Protein AF-A0A7V4Q450-F1 (afdb_monomer)

Radius of gyration: 15.23 Å; Cα contacts (8 Å, |Δi|>4): 29; chains: 1; bounding box: 41×13×41 Å

pLDDT: mean 86.64, std 13.02, range [46.47, 97.5]

Nearest PDB structures (foldseek):
  6v7u-assembly1_A  TM=7.917E-01  e=3.365E+00  Casadabanvirus DMS3
  4i9q-assembly2_B  TM=7.446E-01  e=2.759E+00  Escherichia phage RB69
  6tz9-assembly1_A  TM=5.052E-01  e=9.708E+00  Homo sapiens

Mean predicted aligned error: 5.93 Å

Sequence (64 aa):
MSDLKESLIAMRQMAKTRIRMLTEGITFHDAERKAYYLREYEARVRELDQLIRRLSLKLVRPHK

Solvent-accessible surface area (backbone atoms only — not comparable to full-atom values): 3630 Å² total; per-residue (Å²): 119,66,64,62,54,51,49,46,51,51,54,34,50,52,35,51,51,51,40,49,36,49,74,74,59,76,50,100,57,57,74,68,57,42,54,51,52,42,52,52,34,52,52,50,37,55,52,39,52,51,52,52,50,54,54,54,54,55,68,74,52,73,83,127

Structure (mmCIF, N/CA/C/O backbone):
data_AF-A0A7V4Q450-F1
#
_entry.id   AF-A0A7V4Q450-F1
#
loop_
_atom_site.group_PDB
_atom_site.id
_atom_site.type_symbol
_atom_site.label_atom_id
_atom_site.label_alt_id
_atom_site.label_comp_id
_atom_site.label_asym_id
_atom_site.label_entity_id
_atom_site.label_seq_id
_atom_site.pdbx_PDB_ins_code
_atom_site.Cartn_x
_atom_site.Cartn_y
_atom_site.Cartn_z
_atom_site.occupancy
_atom_site.B_iso_or_equiv
_atom_site.auth_seq_id
_atom_site.auth_comp_id
_atom_site.auth_asym_id
_atom_site.auth_atom_id
_atom_site.pdbx_PDB_model_num
ATOM 1 N N . MET A 1 1 ? -6.927 -4.054 21.587 1.00 53.84 1 MET A N 1
ATOM 2 C CA . MET A 1 1 ? -7.777 -3.643 20.439 1.00 53.84 1 MET A CA 1
ATOM 3 C C . MET A 1 1 ? -7.189 -2.478 19.630 1.00 53.84 1 MET A C 1
ATOM 5 O O . MET A 1 1 ? -7.451 -2.459 18.433 1.00 53.84 1 MET A O 1
ATOM 9 N N . SER A 1 2 ? -6.397 -1.550 20.204 1.00 63.56 2 SER A N 1
ATOM 10 C CA . SER A 1 2 ? -5.682 -0.526 19.403 1.00 63.56 2 SER A CA 1
ATOM 11 C C . SER A 1 2 ? -4.637 -1.142 18.466 1.00 63.56 2 SER A C 1
ATOM 13 O O . SER A 1 2 ? -4.563 -0.764 17.302 1.00 63.56 2 SER A O 1
ATOM 15 N N . ASP A 1 3 ? -3.960 -2.186 18.942 1.00 81.50 3 ASP A N 1
ATOM 16 C CA . ASP A 1 3 ? -2.842 -2.851 18.264 1.00 81.50 3 ASP A CA 1
ATOM 17 C C . ASP A 1 3 ? -3.191 -3.383 16.858 1.00 81.50 3 AS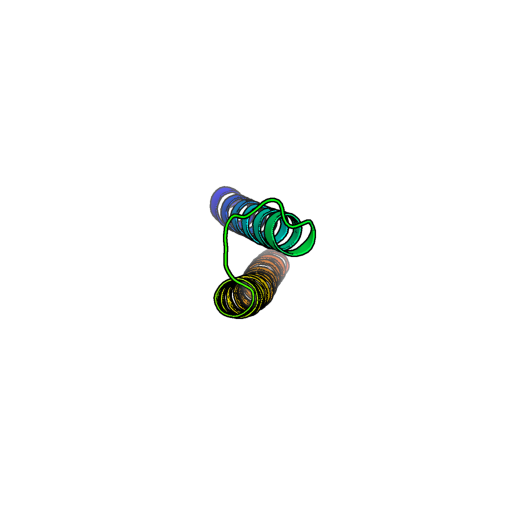P A C 1
ATOM 19 O O . ASP A 1 3 ? -2.452 -3.209 15.890 1.00 81.50 3 ASP A O 1
ATOM 23 N N . LEU A 1 4 ? -4.401 -3.936 16.686 1.00 86.06 4 LEU A N 1
ATOM 24 C CA . LEU A 1 4 ? -4.873 -4.414 15.381 1.00 86.06 4 LEU A CA 1
ATOM 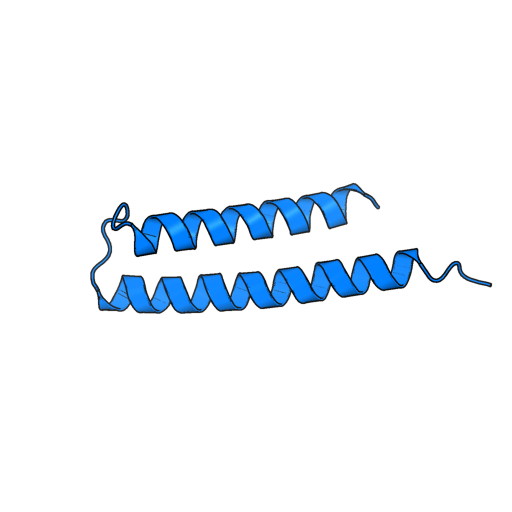25 C C . LEU A 1 4 ? -5.121 -3.262 14.395 1.00 86.06 4 LEU A C 1
ATOM 27 O O . LEU A 1 4 ? -4.790 -3.366 13.214 1.00 86.06 4 LEU A O 1
ATOM 31 N N . LYS A 1 5 ? -5.725 -2.160 14.855 1.00 87.94 5 LYS A N 1
ATOM 32 C CA . LYS A 1 5 ? -5.994 -0.996 13.997 1.00 87.94 5 LYS A CA 1
ATOM 33 C C . LYS A 1 5 ? -4.687 -0.309 13.607 1.00 87.94 5 LYS A C 1
ATOM 35 O O . LYS A 1 5 ? -4.525 0.054 12.444 1.00 87.94 5 LYS A O 1
ATOM 40 N N . GLU A 1 6 ? -3.770 -0.159 14.554 1.00 90.31 6 GLU A N 1
ATOM 41 C CA . GLU A 1 6 ? -2.433 0.389 14.322 1.00 90.31 6 GLU A CA 1
ATOM 42 C C . GLU A 1 6 ? -1.642 -0.475 13.339 1.00 90.31 6 GLU A C 1
ATOM 44 O O . GLU A 1 6 ? -1.106 0.054 12.365 1.00 90.31 6 GLU A O 1
ATOM 49 N N . SER A 1 7 ? -1.692 -1.802 13.487 1.00 92.75 7 SER A N 1
ATOM 50 C CA . SER A 1 7 ? -1.093 -2.747 12.538 1.00 92.75 7 SER A CA 1
ATOM 51 C C . SER A 1 7 ? -1.642 -2.578 11.117 1.00 92.75 7 SER A C 1
ATOM 53 O O . SER A 1 7 ? -0.874 -2.494 10.158 1.00 92.75 7 SER A O 1
ATOM 55 N N . LEU A 1 8 ? -2.965 -2.461 10.948 1.00 93.75 8 LEU A N 1
ATOM 56 C CA . LEU A 1 8 ? -3.572 -2.231 9.629 1.00 93.75 8 LEU A CA 1
ATOM 57 C C . LEU A 1 8 ? -3.163 -0.880 9.026 1.00 93.75 8 LEU A C 1
ATOM 59 O O . 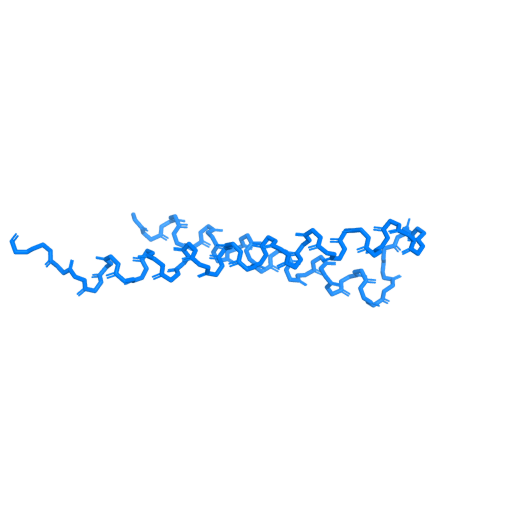LEU A 1 8 ? -2.931 -0.782 7.819 1.00 93.75 8 LEU A O 1
ATOM 63 N N . ILE A 1 9 ? -3.048 0.163 9.854 1.00 93.69 9 ILE A N 1
ATOM 64 C CA . ILE A 1 9 ? -2.561 1.477 9.420 1.00 93.69 9 ILE A CA 1
ATOM 65 C C . ILE A 1 9 ? -1.100 1.379 8.972 1.00 93.69 9 ILE A C 1
ATOM 67 O O . ILE A 1 9 ? -0.770 1.899 7.905 1.00 93.69 9 ILE A O 1
ATOM 71 N N . ALA A 1 10 ? -0.247 0.686 9.728 1.00 95.38 10 ALA A N 1
ATOM 72 C CA . ALA A 1 10 ? 1.153 0.471 9.377 1.00 95.38 10 ALA A CA 1
ATOM 73 C C . ALA A 1 10 ? 1.291 -0.295 8.051 1.00 95.38 10 ALA A C 1
ATOM 75 O O . ALA A 1 10 ? 2.009 0.149 7.153 1.00 95.38 10 ALA A O 1
ATOM 76 N N . MET A 1 11 ? 0.524 -1.377 7.865 1.00 94.56 11 MET A N 1
ATOM 77 C CA . MET A 1 11 ? 0.483 -2.130 6.603 1.00 94.56 11 MET A CA 1
ATO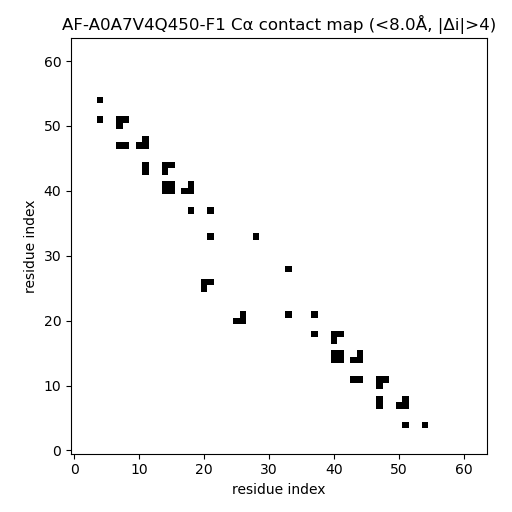M 78 C C . MET A 1 11 ? 0.051 -1.253 5.424 1.00 94.56 11 MET A C 1
ATOM 80 O O . MET A 1 11 ? 0.627 -1.342 4.338 1.00 94.56 11 MET A O 1
ATOM 84 N N . ARG A 1 12 ? -0.930 -0.366 5.632 1.00 96.94 12 ARG A N 1
ATOM 85 C CA . ARG A 1 12 ? -1.385 0.567 4.595 1.00 96.94 12 ARG A CA 1
ATOM 86 C C . ARG A 1 12 ? -0.286 1.553 4.220 1.00 96.94 12 ARG A C 1
ATOM 88 O O . ARG A 1 12 ? -0.094 1.814 3.035 1.00 96.94 12 ARG A O 1
ATOM 95 N N . GLN A 1 13 ? 0.429 2.102 5.20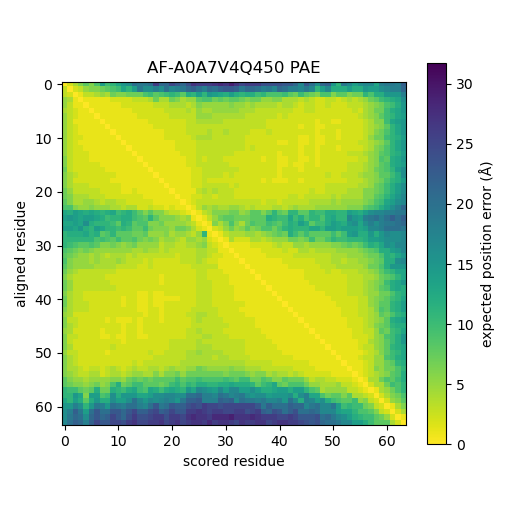4 1.00 97.00 13 GLN A N 1
ATOM 96 C CA . GLN A 1 13 ? 1.536 3.019 4.927 1.00 97.00 13 GLN A CA 1
ATOM 97 C C . GLN A 1 13 ? 2.669 2.317 4.185 1.00 97.00 13 GLN A C 1
ATOM 99 O O . GLN A 1 13 ? 3.169 2.851 3.202 1.00 97.00 13 GLN A O 1
ATOM 104 N N . MET A 1 14 ? 3.005 1.087 4.573 1.00 96.19 14 MET A N 1
ATOM 105 C CA . MET A 1 14 ? 3.998 0.290 3.858 1.00 96.19 14 MET A CA 1
ATOM 106 C C . MET A 1 14 ? 3.605 0.067 2.390 1.00 96.19 14 MET A C 1
ATOM 108 O O . MET A 1 14 ? 4.430 0.279 1.502 1.00 96.19 14 MET A O 1
ATOM 112 N N . ALA A 1 15 ? 2.351 -0.309 2.113 1.00 95.31 15 ALA A N 1
ATOM 113 C CA . ALA A 1 15 ? 1.866 -0.489 0.743 1.00 95.31 15 ALA A CA 1
ATOM 114 C C . ALA A 1 15 ? 1.942 0.816 -0.074 1.00 95.31 15 ALA A C 1
ATOM 116 O O . ALA A 1 15 ? 2.402 0.802 -1.215 1.00 95.31 15 ALA A O 1
ATOM 117 N N . LYS A 1 16 ? 1.592 1.961 0.529 1.00 95.94 16 LYS A N 1
ATOM 118 C CA . LYS A 1 16 ? 1.743 3.284 -0.103 1.00 95.94 16 LYS A CA 1
ATOM 119 C C . LYS A 1 16 ? 3.202 3.636 -0.395 1.00 95.94 16 LYS A C 1
ATOM 121 O O . LYS A 1 16 ? 3.494 4.150 -1.472 1.00 95.94 16 LYS A O 1
ATOM 126 N N . THR A 1 17 ? 4.123 3.318 0.513 1.00 95.81 17 THR A N 1
ATOM 127 C CA . THR A 1 17 ? 5.561 3.501 0.278 1.00 95.81 17 THR A CA 1
ATOM 128 C C . THR A 1 17 ? 6.039 2.654 -0.897 1.00 95.81 17 THR A C 1
ATOM 130 O O . THR A 1 17 ? 6.766 3.155 -1.748 1.00 95.81 17 THR A O 1
ATOM 133 N N . ARG A 1 18 ? 5.593 1.395 -1.009 1.00 92.75 18 ARG A N 1
ATOM 134 C CA . ARG A 1 18 ? 5.950 0.530 -2.147 1.00 92.75 18 ARG A CA 1
ATOM 135 C C . ARG A 1 18 ? 5.423 1.066 -3.476 1.00 92.75 18 ARG A C 1
ATOM 137 O O . ARG A 1 18 ? 6.185 1.101 -4.437 1.00 92.75 18 ARG A O 1
ATOM 144 N N . ILE A 1 19 ? 4.182 1.556 -3.515 1.00 94.44 19 ILE A N 1
ATOM 145 C CA . ILE A 1 19 ? 3.625 2.257 -4.685 1.00 94.44 19 ILE A CA 1
ATOM 146 C C . ILE A 1 19 ? 4.513 3.438 -5.073 1.00 94.44 19 ILE A C 1
ATOM 148 O O . ILE A 1 19 ? 4.906 3.555 -6.228 1.00 94.44 19 ILE A O 1
ATOM 152 N N . ARG A 1 20 ? 4.881 4.281 -4.103 1.00 94.56 20 ARG A N 1
ATOM 153 C CA . ARG A 1 20 ? 5.746 5.439 -4.345 1.00 94.56 20 ARG A CA 1
ATOM 154 C C . ARG A 1 20 ? 7.092 5.028 -4.945 1.00 94.56 20 ARG A C 1
ATOM 156 O O . ARG A 1 20 ? 7.482 5.580 -5.966 1.00 94.56 20 ARG A O 1
ATOM 163 N N . MET A 1 21 ? 7.752 4.026 -4.363 1.00 92.12 21 MET A N 1
ATOM 164 C CA . MET A 1 21 ? 9.030 3.508 -4.867 1.00 92.12 21 MET A CA 1
ATOM 165 C C . MET A 1 21 ? 8.918 2.972 -6.297 1.00 92.12 21 MET A C 1
ATOM 167 O O . MET A 1 21 ? 9.807 3.217 -7.113 1.00 92.12 21 MET A O 1
ATOM 171 N N . LEU A 1 22 ? 7.833 2.252 -6.604 1.00 90.75 22 LEU A N 1
ATOM 172 C CA . LEU A 1 22 ? 7.563 1.774 -7.956 1.00 90.75 22 LEU A CA 1
ATOM 173 C C . LEU A 1 22 ? 7.416 2.965 -8.900 1.00 90.75 22 LEU A C 1
ATOM 175 O O . LEU A 1 22 ? 8.135 3.032 -9.894 1.00 90.75 22 LEU A O 1
ATOM 179 N N . THR A 1 23 ? 6.544 3.924 -8.587 1.00 88.69 23 THR A N 1
ATOM 180 C CA . THR A 1 23 ? 6.258 5.093 -9.432 1.00 88.69 23 THR A CA 1
ATOM 181 C C . THR A 1 23 ? 7.501 5.938 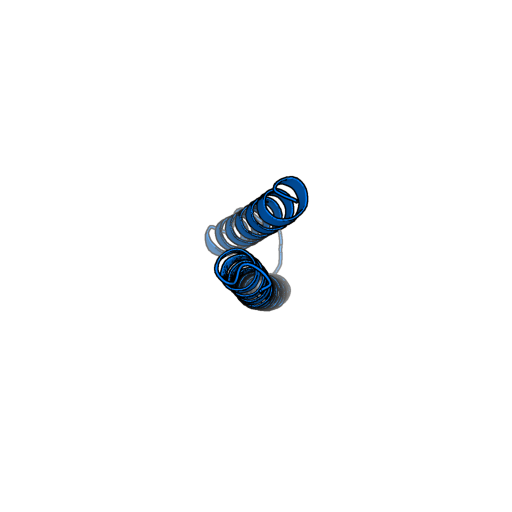-9.691 1.00 88.69 23 THR A C 1
ATOM 183 O O . THR A 1 23 ? 7.791 6.218 -10.852 1.00 88.69 23 THR A O 1
ATOM 186 N N . GLU A 1 24 ? 8.278 6.246 -8.649 1.00 90.94 24 GLU A N 1
ATOM 187 C CA . GLU A 1 24 ? 9.518 7.036 -8.722 1.00 90.94 24 GLU A CA 1
ATOM 188 C C . GLU A 1 24 ? 10.676 6.290 -9.413 1.00 90.94 24 GLU A C 1
ATOM 190 O O . GLU A 1 24 ? 11.729 6.874 -9.647 1.00 90.94 24 GLU A O 1
ATOM 195 N N . GLY A 1 25 ? 10.500 5.013 -9.777 1.00 80.81 25 GLY A N 1
ATOM 196 C CA . GLY A 1 25 ? 11.519 4.243 -10.500 1.00 80.81 25 GLY A CA 1
ATOM 197 C C . GLY A 1 25 ? 12.684 3.786 -9.620 1.00 80.81 25 GLY A C 1
ATOM 198 O O . GLY A 1 25 ? 13.732 3.418 -10.136 1.00 80.81 25 GLY A O 1
ATOM 199 N N . ILE A 1 26 ? 12.494 3.771 -8.299 1.00 82.00 26 ILE A N 1
ATOM 200 C CA . ILE A 1 26 ? 13.503 3.343 -7.315 1.00 82.00 26 ILE A CA 1
ATOM 201 C C . ILE A 1 26 ? 13.678 1.810 -7.33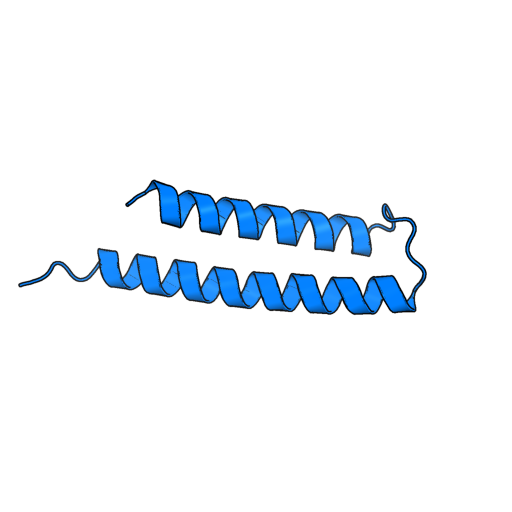4 1.00 82.00 26 ILE A C 1
ATOM 203 O O . ILE A 1 26 ? 14.655 1.267 -6.826 1.00 82.00 26 ILE A O 1
ATOM 207 N N . THR A 1 27 ? 12.730 1.080 -7.922 1.00 78.25 27 THR A N 1
ATOM 208 C CA . THR A 1 27 ? 12.744 -0.385 -8.000 1.00 78.25 27 THR A CA 1
ATOM 209 C C . THR A 1 27 ? 13.344 -0.899 -9.309 1.00 78.25 27 THR A C 1
ATOM 211 O O . THR A 1 27 ? 12.941 -0.453 -10.382 1.00 78.25 27 THR A O 1
ATOM 214 N N . PHE A 1 28 ? 14.177 -1.939 -9.235 1.00 77.62 28 PHE A N 1
ATOM 215 C CA . PHE A 1 28 ? 14.746 -2.652 -10.390 1.00 77.62 28 PHE A CA 1
ATOM 216 C C . PHE A 1 28 ? 13.767 -3.670 -11.011 1.00 77.62 28 PHE A C 1
ATOM 218 O O . PHE A 1 28 ? 14.077 -4.854 -11.141 1.00 77.62 28 PHE A O 1
ATOM 225 N N . HIS A 1 29 ? 12.555 -3.236 -11.353 1.00 83.44 29 HIS A N 1
ATOM 226 C CA . HIS A 1 29 ? 11.576 -4.062 -12.065 1.00 83.44 29 HIS A CA 1
ATOM 227 C C . HIS A 1 29 ? 11.454 -3.612 -13.520 1.00 83.44 29 HIS A C 1
ATOM 229 O O . HIS A 1 29 ? 11.497 -2.415 -13.803 1.00 83.44 29 HIS A O 1
ATOM 235 N N . ASP A 1 30 ? 11.256 -4.566 -14.432 1.00 88.12 30 ASP A N 1
ATOM 236 C CA . ASP A 1 30 ? 10.801 -4.256 -15.787 1.00 88.12 30 ASP A CA 1
ATOM 237 C C . ASP A 1 30 ? 9.398 -3.612 -15.765 1.00 88.12 30 ASP A C 1
ATOM 239 O O . ASP A 1 30 ? 8.688 -3.628 -14.752 1.00 88.12 30 ASP A O 1
ATOM 243 N N . ALA A 1 31 ? 9.006 -2.995 -16.882 1.00 86.06 31 ALA A N 1
ATOM 244 C CA . ALA A 1 31 ? 7.764 -2.229 -16.967 1.00 86.06 31 ALA A CA 1
ATOM 245 C C . ALA A 1 31 ? 6.512 -3.080 -16.682 1.00 86.06 31 ALA A C 1
ATOM 247 O O . ALA A 1 31 ? 5.571 -2.598 -16.047 1.00 86.06 31 ALA A O 1
ATOM 248 N N . GLU A 1 32 ? 6.511 -4.346 -17.104 1.00 90.19 32 GLU A N 1
ATOM 249 C CA . GLU A 1 32 ? 5.385 -5.263 -16.925 1.00 90.19 32 GLU A CA 1
ATOM 250 C C . GLU A 1 32 ? 5.220 -5.653 -15.453 1.00 90.19 32 GLU A C 1
ATOM 252 O O . GLU A 1 32 ? 4.136 -5.514 -14.877 1.00 90.19 32 GLU A O 1
ATOM 257 N N . ARG A 1 33 ? 6.316 -6.044 -14.796 1.00 90.81 33 ARG A N 1
ATOM 258 C CA . ARG A 1 33 ? 6.339 -6.351 -13.362 1.00 90.81 33 ARG A CA 1
ATOM 259 C C . ARG A 1 33 ? 6.016 -5.126 -12.524 1.00 90.81 33 ARG A C 1
ATOM 261 O O . ARG A 1 33 ? 5.270 -5.239 -11.554 1.00 90.81 33 ARG A O 1
ATOM 268 N N . LYS A 1 34 ? 6.515 -3.945 -12.901 1.00 91.44 34 LYS A N 1
ATOM 269 C CA . LYS A 1 34 ? 6.175 -2.682 -12.230 1.00 91.44 34 LYS A CA 1
ATOM 270 C C . LYS A 1 34 ? 4.667 -2.424 -12.282 1.00 91.44 34 LYS A C 1
ATOM 272 O O . LYS A 1 34 ? 4.076 -2.120 -11.247 1.00 91.44 34 LYS A O 1
ATOM 277 N N . ALA A 1 35 ? 4.039 -2.595 -13.445 1.00 91.50 35 ALA A N 1
ATOM 278 C CA . ALA A 1 35 ? 2.593 -2.439 -13.603 1.00 91.50 35 ALA A CA 1
ATOM 279 C C . ALA A 1 35 ? 1.796 -3.503 -12.827 1.00 91.50 35 ALA A C 1
ATOM 281 O O . ALA A 1 35 ? 0.764 -3.191 -12.230 1.00 91.50 35 ALA A O 1
ATOM 282 N N . TYR A 1 36 ? 2.273 -4.750 -12.798 1.00 94.69 36 TYR A N 1
ATOM 283 C CA . TYR A 1 36 ? 1.689 -5.810 -11.977 1.00 94.69 36 TYR A CA 1
ATOM 284 C C . TYR A 1 36 ? 1.711 -5.442 -10.487 1.00 94.69 36 TYR A C 1
ATOM 286 O O . TYR A 1 36 ? 0.655 -5.346 -9.865 1.00 94.69 36 TYR A O 1
ATOM 294 N N . TYR A 1 37 ? 2.888 -5.150 -9.928 1.00 93.56 37 TYR A N 1
ATOM 295 C CA . TYR A 1 37 ? 3.020 -4.839 -8.505 1.00 93.56 37 TYR A CA 1
ATOM 296 C C . TYR A 1 37 ? 2.285 -3.563 -8.105 1.00 93.56 37 TYR A C 1
ATOM 298 O O . TYR A 1 37 ? 1.722 -3.505 -7.014 1.00 93.56 37 TYR A O 1
ATOM 306 N N . LEU A 1 38 ? 2.245 -2.555 -8.979 1.00 94.56 38 LEU A N 1
ATOM 307 C CA . LEU A 1 38 ? 1.477 -1.340 -8.726 1.00 94.56 38 LEU A CA 1
ATOM 308 C C . LEU A 1 38 ? -0.010 -1.666 -8.514 1.00 94.56 38 LEU A C 1
ATOM 310 O O . LEU A 1 38 ? -0.579 -1.257 -7.502 1.00 94.56 38 LEU A O 1
ATOM 314 N N . ARG A 1 39 ? -0.609 -2.471 -9.403 1.00 96.00 39 ARG A N 1
ATOM 315 C CA . ARG A 1 39 ? -2.013 -2.903 -9.279 1.00 96.00 39 ARG A CA 1
ATOM 316 C C . ARG A 1 39 ? -2.267 -3.688 -7.992 1.00 96.00 39 ARG A C 1
ATOM 318 O O . ARG A 1 39 ? -3.256 -3.421 -7.308 1.00 96.00 39 ARG A O 1
ATOM 325 N N . GLU A 1 40 ? -1.365 -4.602 -7.642 1.00 97.25 40 GLU A N 1
ATOM 326 C CA . GLU A 1 40 ? -1.466 -5.407 -6.419 1.00 97.25 40 GLU A CA 1
ATOM 327 C C . GLU A 1 40 ? -1.415 -4.537 -5.156 1.00 97.25 40 GLU A C 1
ATOM 329 O O . GLU A 1 40 ? -2.268 -4.649 -4.270 1.00 97.25 40 GLU A O 1
ATOM 334 N N . TYR A 1 41 ? -0.455 -3.611 -5.073 1.00 96.44 41 TYR A N 1
ATOM 335 C CA . TYR A 1 41 ? -0.353 -2.726 -3.915 1.00 96.44 41 TYR A CA 1
ATOM 336 C C . TYR A 1 41 ? -1.539 -1.762 -3.818 1.00 96.44 41 TYR A C 1
ATOM 338 O O . TYR A 1 41 ? -2.022 -1.508 -2.712 1.00 96.44 41 TYR A O 1
ATOM 346 N N . GLU A 1 42 ? -2.058 -1.256 -4.938 1.00 96.06 42 GLU A N 1
ATOM 347 C CA . GLU A 1 42 ? -3.269 -0.430 -4.948 1.00 96.06 42 GLU A CA 1
ATOM 348 C C . GLU A 1 42 ? -4.503 -1.201 -4.470 1.00 96.06 42 GLU A C 1
ATOM 350 O O . GLU A 1 42 ? -5.287 -0.682 -3.667 1.00 96.06 42 GLU A O 1
ATOM 355 N N . ALA A 1 43 ? -4.677 -2.446 -4.925 1.00 97.50 43 ALA A N 1
ATOM 356 C CA . ALA A 1 43 ? -5.743 -3.321 -4.447 1.00 97.50 43 ALA A CA 1
ATOM 357 C C . ALA A 1 43 ? -5.625 -3.543 -2.935 1.00 97.50 43 ALA A C 1
ATOM 359 O O . ALA A 1 43 ? -6.599 -3.353 -2.201 1.00 97.50 43 ALA A O 1
ATOM 360 N N . ARG A 1 44 ? -4.408 -3.812 -2.450 1.00 96.12 44 ARG A N 1
ATOM 361 C CA . ARG A 1 44 ? -4.150 -4.014 -1.026 1.00 96.12 44 ARG A CA 1
ATOM 362 C C . ARG A 1 44 ? -4.454 -2.777 -0.182 1.00 96.12 44 ARG A C 1
ATOM 364 O O . ARG A 1 44 ? -5.012 -2.903 0.907 1.00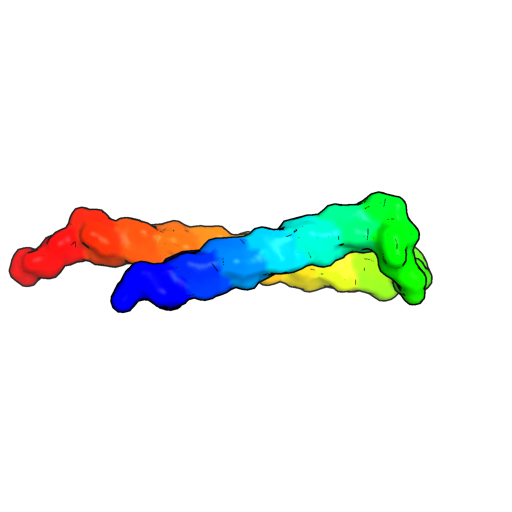 96.12 44 ARG A O 1
ATOM 371 N N . VAL A 1 45 ? -4.131 -1.577 -0.668 1.00 97.06 45 VAL A N 1
ATOM 372 C CA . VAL A 1 45 ? -4.488 -0.322 0.017 1.00 97.06 45 VAL A CA 1
ATOM 373 C C . VAL A 1 45 ? -6.006 -0.192 0.155 1.00 97.06 45 VAL A C 1
ATOM 375 O O . VAL A 1 45 ? -6.483 0.109 1.251 1.00 97.06 45 VAL A O 1
ATOM 378 N N . ARG A 1 46 ? -6.769 -0.482 -0.909 1.00 97.00 46 ARG A N 1
ATOM 379 C CA . ARG A 1 46 ? -8.243 -0.434 -0.875 1.00 97.00 46 ARG A CA 1
ATOM 380 C C . ARG A 1 46 ? -8.826 -1.406 0.154 1.00 97.00 46 ARG A C 1
ATOM 382 O O . ARG A 1 46 ? -9.719 -1.023 0.909 1.00 97.00 46 ARG A O 1
ATOM 389 N N . GLU A 1 47 ? -8.315 -2.633 0.224 1.00 96.56 47 GLU A N 1
ATOM 390 C CA . GLU A 1 47 ? -8.734 -3.620 1.230 1.00 96.56 47 GLU A CA 1
ATOM 391 C C . GLU A 1 47 ? -8.461 -3.141 2.658 1.00 96.56 47 GLU A C 1
ATOM 393 O O . GLU A 1 47 ? -9.339 -3.196 3.523 1.00 96.56 47 GLU A O 1
ATOM 398 N N . LEU A 1 48 ? -7.250 -2.638 2.908 1.00 95.50 48 LEU A N 1
ATOM 399 C CA . LEU A 1 48 ? -6.849 -2.154 4.226 1.00 95.50 48 LEU A CA 1
ATOM 400 C C . LEU A 1 48 ? -7.706 -0.963 4.665 1.00 95.50 48 LEU A C 1
ATOM 402 O O . LEU A 1 48 ? -8.156 -0.929 5.811 1.00 95.50 48 LEU A O 1
ATOM 406 N N . ASP A 1 49 ? -8.011 -0.029 3.762 1.00 94.81 49 ASP A N 1
ATOM 407 C CA . ASP A 1 49 ? -8.904 1.093 4.063 1.00 94.81 49 ASP A CA 1
ATOM 408 C C . ASP A 1 49 ? -10.327 0.622 4.413 1.00 94.81 49 ASP A C 1
ATOM 410 O O . ASP A 1 49 ? -10.931 1.128 5.366 1.00 94.81 49 ASP A O 1
ATOM 414 N N . GLN A 1 50 ? -10.853 -0.397 3.724 1.00 95.19 50 GLN A N 1
ATOM 415 C CA . GLN A 1 50 ? -12.146 -0.992 4.079 1.00 95.19 50 GLN A CA 1
ATOM 416 C C . GLN A 1 50 ? -12.123 -1.644 5.469 1.00 95.19 50 GLN A C 1
ATOM 418 O O . GLN A 1 50 ? -13.059 -1.450 6.252 1.00 95.19 50 GLN A O 1
ATOM 423 N N . LEU A 1 51 ? -11.067 -2.390 5.805 1.00 93.00 51 LEU A N 1
ATOM 424 C CA . LEU A 1 51 ? -10.919 -3.036 7.114 1.00 93.00 51 LEU A CA 1
ATOM 425 C C . LEU A 1 51 ? -10.821 -2.008 8.247 1.00 93.00 51 LEU A C 1
ATOM 427 O O . LEU A 1 51 ? -11.538 -2.117 9.246 1.00 93.00 51 LEU A O 1
ATOM 431 N N . ILE A 1 52 ? -10.001 -0.970 8.066 1.00 91.50 52 ILE A N 1
ATOM 432 C CA . ILE A 1 52 ? -9.848 0.130 9.028 1.00 91.50 52 ILE A CA 1
ATOM 433 C C . ILE A 1 52 ? -11.187 0.846 9.243 1.00 91.50 52 ILE A C 1
ATOM 435 O O . ILE A 1 52 ? -11.558 1.142 10.387 1.00 91.50 52 ILE A O 1
ATOM 439 N N . ARG A 1 53 ? -11.944 1.102 8.167 1.00 90.44 53 ARG A N 1
ATOM 440 C CA . ARG A 1 53 ? -13.274 1.719 8.252 1.00 90.44 53 ARG A CA 1
ATOM 441 C C . ARG A 1 53 ? -14.252 0.838 9.027 1.00 90.44 53 ARG A C 1
ATOM 443 O O . ARG A 1 53 ? -14.922 1.339 9.926 1.00 90.44 53 ARG A O 1
ATOM 450 N N . ARG A 1 54 ? -14.309 -0.468 8.738 1.00 89.12 54 ARG A N 1
ATOM 451 C CA . ARG A 1 54 ? -15.186 -1.420 9.450 1.00 89.12 54 ARG A CA 1
ATOM 452 C C . ARG A 1 54 ? -14.871 -1.489 10.943 1.00 89.12 54 ARG A C 1
ATOM 454 O O . ARG A 1 54 ? -15.793 -1.448 11.754 1.00 89.12 54 ARG A O 1
ATOM 461 N N . LEU A 1 55 ? -13.592 -1.552 11.313 1.00 86.19 55 LEU A N 1
ATOM 462 C CA . LEU A 1 55 ? -13.171 -1.536 12.717 1.00 86.19 55 LEU A CA 1
ATOM 463 C C . LEU A 1 55 ? -13.547 -0.224 13.409 1.00 86.19 55 LEU A C 1
ATOM 465 O O . LEU A 1 55 ? -14.037 -0.242 14.534 1.00 86.19 55 LEU A O 1
ATOM 469 N N . SER A 1 56 ? -13.378 0.907 12.722 1.00 80.75 56 SER A N 1
ATOM 470 C CA . SER A 1 56 ? -13.730 2.218 13.278 1.00 80.75 56 SER A CA 1
ATOM 471 C C . SER A 1 56 ? -15.242 2.364 13.487 1.00 80.75 56 SER A C 1
ATOM 473 O O . SER A 1 56 ? -15.659 2.908 14.502 1.00 80.75 56 SER A O 1
ATOM 475 N N . LEU A 1 57 ? -16.072 1.814 12.593 1.00 79.19 57 LEU A N 1
ATOM 476 C CA . LEU A 1 57 ? -17.532 1.78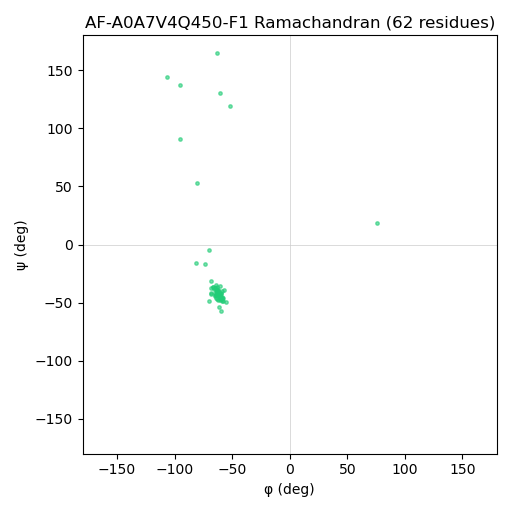3 12.760 1.00 79.19 57 LEU A CA 1
ATOM 477 C C . LEU A 1 57 ? -17.985 0.859 13.902 1.00 79.19 57 LEU A C 1
ATOM 479 O O . LEU A 1 57 ? -18.927 1.202 14.612 1.00 79.19 57 LEU A O 1
ATOM 483 N N . LYS A 1 58 ? -17.317 -0.288 14.104 1.00 70.38 58 LYS A N 1
ATOM 484 C CA . LYS A 1 58 ? -17.586 -1.176 15.250 1.00 70.38 58 LYS A CA 1
ATOM 485 C C . LYS A 1 58 ? -17.273 -0.503 16.589 1.00 70.38 58 LYS A C 1
ATOM 487 O O . LYS A 1 58 ? -18.014 -0.709 17.536 1.00 70.38 58 LYS A O 1
ATOM 492 N N . LEU A 1 59 ? -16.226 0.322 16.656 1.00 61.69 59 LEU A N 1
ATOM 493 C CA . LEU A 1 59 ? -15.858 1.061 17.872 1.00 61.69 59 LEU A CA 1
ATOM 494 C C . LEU A 1 59 ? -16.876 2.151 18.252 1.00 61.69 59 LEU A C 1
ATOM 496 O O . LEU A 1 59 ? -17.055 2.426 19.431 1.00 61.69 59 LEU A O 1
ATOM 500 N N . VAL A 1 60 ? -17.547 2.765 17.270 1.00 60.59 60 VAL A N 1
ATOM 501 C CA . VAL A 1 60 ? -18.532 3.845 17.498 1.00 60.59 60 VAL A CA 1
ATOM 502 C C . VAL A 1 60 ? -19.915 3.312 17.897 1.00 60.59 60 VAL A C 1
ATOM 504 O O . VAL A 1 60 ? -20.729 4.066 18.419 1.00 60.59 60 VAL A O 1
ATOM 507 N N . ARG A 1 61 ? -20.200 2.020 17.695 1.00 57.88 61 ARG A N 1
ATOM 508 C CA . ARG A 1 61 ? -21.401 1.371 18.242 1.00 57.88 61 ARG A CA 1
ATOM 509 C C . ARG A 1 61 ? -21.044 0.688 19.568 1.00 57.88 61 ARG A C 1
ATOM 511 O O . ARG A 1 61 ? -20.662 -0.481 19.528 1.00 57.88 61 ARG A O 1
ATOM 518 N N . PRO A 1 62 ? -21.160 1.357 20.732 1.00 53.34 62 PRO A N 1
ATOM 519 C CA . PRO A 1 62 ? -21.131 0.634 21.991 1.00 53.34 62 PRO A CA 1
ATOM 520 C C . PRO A 1 62 ? -22.299 -0.356 21.986 1.00 53.34 62 PRO A C 1
ATOM 522 O O . PRO A 1 62 ? -23.427 -0.001 21.632 1.00 53.34 62 PRO A O 1
ATOM 525 N N . HIS A 1 63 ? -21.999 -1.612 22.310 1.00 51.31 63 HIS A N 1
ATOM 526 C CA . HIS A 1 63 ? -23.014 -2.613 22.609 1.00 51.31 63 HIS A CA 1
ATOM 527 C C . HIS A 1 63 ? -23.956 -2.036 23.676 1.00 51.31 63 HIS A C 1
ATOM 529 O O . HIS A 1 63 ? -23.497 -1.658 24.753 1.00 51.31 63 HIS A O 1
ATOM 535 N N . LYS A 1 64 ? -25.244 -1.916 23.336 1.00 46.47 64 LYS A N 1
ATOM 536 C CA . LYS A 1 64 ? -26.311 -1.939 24.339 1.00 46.47 64 LYS A CA 1
ATOM 537 C C . LYS A 1 64 ? -26.391 -3.337 24.934 1.00 46.47 64 LYS A C 1
ATOM 539 O O . LYS A 1 64 ? -26.164 -4.293 24.153 1.00 46.47 64 LYS A O 1
#

Secondary structure (DSSP, 8-state):
-HHHHHHHHHHHHHHHHHHHHHHTT-S---HHHHHHHHHHHHHHHHHHHHHHHHHHHHHHS---

Foldseek 3Di:
DVVVLVVLVVLLVVLVVVLVCLVVVVDPDDPVVSVVSNVVSVVSNVVSVVVSVVVVVVVVDDDD